Protein AF-A0A538FIL3-F1 (afdb_monomer_lite)

Secondary structure (DSSP, 8-state):
---------------------THHHHHHHHHHHHHHHTT--HHHHHTTTS-HHHHHHHHTTSS---HHHHHHHHHHHT----

Radius of gyration: 13.95 Å; chains: 1; bounding box: 30×22×49 Å

Sequence (82 aa):
MELTSRESLMPRAATNIRRSTPSGNRLGERVRQLRVAAGLTQTDLAGDRFSKEYVSQIERGKTRPTRETIEWLAGKLGADPG

Structure (mmCIF, N/CA/C/O backbone):
data_AF-A0A538FIL3-F1
#
_entry.id   AF-A0A538FIL3-F1
#
loop_
_atom_site.group_PDB
_atom_site.id
_atom_site.type_symbol
_atom_site.label_atom_id
_atom_site.label_alt_id
_atom_site.label_comp_id
_atom_site.label_asym_id
_atom_site.label_entity_id
_atom_site.label_seq_id
_atom_site.pdbx_PDB_ins_code
_atom_site.Cartn_x
_atom_site.Cartn_y
_atom_site.Cartn_z
_atom_site.occupancy
_atom_site.B_iso_or_equiv
_atom_site.auth_seq_id
_atom_site.auth_comp_id
_atom_site.auth_asym_id
_atom_site.auth_atom_id
_atom_site.pdbx_PDB_model_num
ATOM 1 N N . MET A 1 1 ? 18.112 7.062 26.486 1.00 38.25 1 MET A N 1
ATOM 2 C CA . MET A 1 1 ? 16.647 7.226 26.439 1.00 38.25 1 MET A CA 1
ATOM 3 C C . MET A 1 1 ? 16.242 7.418 24.989 1.00 38.25 1 MET A C 1
ATOM 5 O O . MET A 1 1 ? 16.580 8.439 24.417 1.00 38.25 1 MET A O 1
ATOM 9 N N . GLU A 1 2 ? 15.706 6.333 24.425 1.00 37.66 2 GLU A N 1
ATOM 10 C CA . GLU A 1 2 ? 14.745 6.192 23.311 1.00 37.66 2 GLU A CA 1
ATOM 11 C C . GLU A 1 2 ? 14.791 7.216 22.156 1.00 37.66 2 GLU A C 1
ATOM 13 O O . GLU A 1 2 ? 14.546 8.400 22.331 1.00 37.66 2 GLU A O 1
ATOM 18 N N . LEU A 1 3 ? 15.260 6.810 20.968 1.00 51.22 3 LEU A N 1
ATOM 19 C CA . LEU A 1 3 ? 14.455 6.204 19.884 1.00 51.22 3 LEU A CA 1
ATOM 20 C C . LEU A 1 3 ? 13.456 7.186 19.239 1.00 51.22 3 LEU A C 1
ATOM 22 O O . LEU A 1 3 ? 12.282 7.179 19.567 1.00 51.22 3 LEU A O 1
ATOM 26 N N . THR A 1 4 ? 13.931 7.982 18.276 1.00 51.22 4 THR A N 1
ATOM 27 C CA . THR A 1 4 ? 13.275 8.329 16.992 1.00 51.22 4 THR A CA 1
ATOM 28 C C . THR A 1 4 ? 14.221 9.326 16.304 1.00 51.22 4 THR A C 1
ATOM 30 O O . THR A 1 4 ? 14.620 10.322 16.887 1.00 51.22 4 THR A O 1
ATOM 33 N N . SER A 1 5 ? 14.903 8.994 15.217 1.00 46.09 5 SER A N 1
ATOM 34 C CA . SER A 1 5 ? 14.352 9.099 13.874 1.00 46.09 5 SER A CA 1
ATOM 35 C C . SER A 1 5 ? 15.313 8.380 12.935 1.00 46.09 5 SER A C 1
ATOM 37 O O . SER A 1 5 ? 16.334 8.924 12.517 1.00 46.09 5 SER A O 1
ATOM 39 N N . ARG A 1 6 ? 15.002 7.128 12.595 1.00 48.16 6 ARG A N 1
ATOM 40 C CA . ARG A 1 6 ? 15.592 6.470 11.424 1.00 48.16 6 ARG A CA 1
ATOM 41 C C . ARG A 1 6 ? 14.781 6.920 10.219 1.00 48.16 6 ARG A C 1
ATOM 43 O O . ARG A 1 6 ? 14.010 6.146 9.664 1.00 48.16 6 ARG A O 1
ATOM 50 N N . GLU A 1 7 ? 14.953 8.178 9.828 1.00 47.91 7 GLU A N 1
ATOM 51 C CA . GLU A 1 7 ? 14.489 8.673 8.533 1.00 47.91 7 GLU A CA 1
ATOM 52 C C . GLU A 1 7 ? 15.437 8.100 7.464 1.00 47.91 7 GLU A C 1
ATOM 54 O O . GLU A 1 7 ? 16.324 8.751 6.919 1.00 47.91 7 GLU A O 1
ATOM 59 N N . SER A 1 8 ? 15.331 6.783 7.269 1.00 44.34 8 SER A N 1
ATOM 60 C CA . SER A 1 8 ? 16.062 6.024 6.267 1.00 44.34 8 SER A CA 1
ATOM 61 C C . SER A 1 8 ? 15.440 6.336 4.914 1.00 44.34 8 SER A C 1
ATOM 63 O O . SER A 1 8 ? 14.461 5.727 4.494 1.00 44.34 8 SER A O 1
ATOM 65 N N . LEU A 1 9 ? 16.000 7.375 4.298 1.00 44.25 9 LEU A N 1
ATOM 66 C CA . LEU A 1 9 ? 16.185 7.588 2.867 1.00 44.25 9 LEU A CA 1
ATOM 67 C C . LEU A 1 9 ? 15.591 6.471 1.984 1.00 44.25 9 LEU A C 1
ATOM 69 O O . LEU A 1 9 ? 16.289 5.542 1.581 1.00 44.25 9 LEU A O 1
ATOM 73 N N . MET A 1 10 ? 14.314 6.587 1.624 1.00 50.78 10 MET A N 1
ATOM 74 C CA . MET A 1 10 ? 13.810 5.884 0.447 1.00 50.78 10 MET A CA 1
ATOM 75 C C . MET A 1 10 ? 14.219 6.701 -0.785 1.00 50.78 10 MET A C 1
ATOM 77 O O . MET A 1 10 ? 13.966 7.911 -0.827 1.00 50.78 10 MET A O 1
ATOM 81 N N . PRO A 1 11 ? 14.866 6.091 -1.791 1.00 42.88 11 PRO A N 1
ATOM 82 C CA . PRO A 1 11 ? 15.315 6.811 -2.971 1.00 42.88 11 PRO A CA 1
ATOM 83 C C . PRO A 1 11 ? 14.110 7.408 -3.703 1.00 42.88 11 PRO A C 1
ATOM 85 O O . PRO A 1 11 ? 13.142 6.714 -4.019 1.00 42.88 11 PRO A O 1
ATOM 88 N N . ARG A 1 12 ? 14.179 8.707 -4.019 1.00 51.22 12 ARG A N 1
ATOM 89 C CA . ARG A 1 12 ? 13.290 9.328 -5.007 1.00 51.22 12 ARG A CA 1
ATOM 90 C C . ARG A 1 12 ? 13.619 8.678 -6.347 1.00 51.22 12 ARG A C 1
ATOM 92 O O . ARG A 1 12 ? 14.583 9.070 -7.000 1.00 51.22 12 ARG A O 1
ATOM 99 N N . ALA A 1 13 ? 12.871 7.636 -6.702 1.00 45.94 13 ALA A N 1
ATOM 100 C CA . ALA A 1 13 ? 13.046 6.913 -7.950 1.00 45.94 13 ALA A CA 1
ATOM 101 C C . ALA A 1 13 ? 13.023 7.911 -9.115 1.00 45.94 13 ALA A C 1
ATOM 103 O O . ALA A 1 13 ? 12.037 8.617 -9.331 1.00 45.94 13 ALA A O 1
ATOM 104 N N . ALA A 1 14 ? 14.145 7.993 -9.829 1.00 49.22 14 ALA A N 1
ATOM 105 C CA . ALA A 1 14 ? 14.276 8.792 -11.029 1.00 49.22 14 ALA A CA 1
ATOM 106 C C . ALA A 1 14 ? 13.284 8.282 -12.080 1.00 49.22 14 ALA A C 1
ATOM 108 O O . ALA A 1 14 ? 13.308 7.117 -12.481 1.00 49.22 14 ALA A O 1
ATOM 109 N N . THR A 1 15 ? 12.408 9.179 -12.521 1.00 52.28 15 THR A N 1
ATOM 110 C CA . THR A 1 15 ? 11.486 8.979 -13.634 1.00 52.28 15 THR A CA 1
ATOM 111 C C . THR A 1 15 ? 12.277 8.715 -14.914 1.00 52.28 15 THR A C 1
ATOM 113 O O . THR A 1 15 ? 12.708 9.640 -15.594 1.00 52.28 15 THR A O 1
ATOM 116 N N . ASN A 1 16 ? 12.460 7.442 -15.264 1.00 53.28 16 ASN A N 1
ATOM 117 C CA . ASN A 1 16 ? 12.879 7.036 -16.600 1.00 53.28 16 ASN A CA 1
ATOM 118 C C . ASN A 1 16 ? 11.635 6.550 -17.353 1.00 53.28 16 ASN A C 1
ATOM 120 O O . ASN A 1 16 ? 11.220 5.397 -17.216 1.00 53.28 16 ASN A O 1
ATOM 124 N N . ILE A 1 17 ? 11.000 7.447 -18.118 1.00 61.12 17 ILE A N 1
ATOM 125 C CA . ILE A 1 17 ? 9.858 7.123 -18.987 1.00 61.12 17 ILE A CA 1
ATOM 126 C C . ILE A 1 17 ? 10.379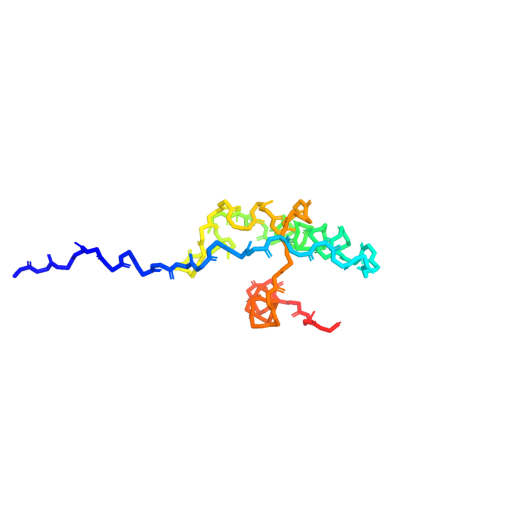 6.342 -20.203 1.00 61.12 17 ILE A C 1
ATOM 128 O O . ILE A 1 17 ? 10.434 6.841 -21.325 1.00 61.12 17 ILE A O 1
ATOM 132 N N . ARG A 1 18 ? 10.758 5.078 -20.007 1.00 57.44 18 ARG A N 1
ATOM 133 C CA 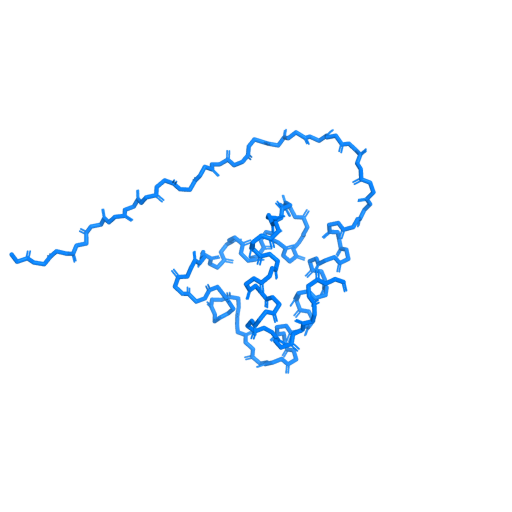. ARG A 1 18 ? 10.806 4.125 -21.119 1.00 57.44 18 ARG A CA 1
ATOM 134 C C . ARG A 1 18 ? 9.409 3.546 -21.285 1.00 57.44 18 ARG A C 1
ATOM 136 O O . ARG A 1 18 ? 8.991 2.684 -20.511 1.00 57.44 18 ARG A O 1
ATOM 143 N N . ARG A 1 19 ? 8.688 4.074 -22.284 1.00 59.72 19 ARG A N 1
ATOM 144 C CA . ARG A 1 19 ? 7.363 3.614 -22.735 1.00 59.72 19 ARG A CA 1
ATOM 145 C C . ARG A 1 19 ? 7.331 2.085 -22.789 1.00 59.72 19 ARG A C 1
ATOM 147 O O . ARG A 1 19 ? 7.853 1.477 -23.714 1.00 59.72 19 ARG A O 1
ATOM 154 N N . SER A 1 20 ? 6.725 1.481 -21.781 1.00 51.59 20 SER A N 1
ATOM 155 C CA . SER A 1 20 ? 6.408 0.061 -21.714 1.00 51.59 20 SER A CA 1
ATOM 156 C C . SER A 1 20 ? 4.996 -0.006 -21.147 1.00 51.59 20 SER A C 1
ATOM 158 O O . SER A 1 20 ? 4.807 0.433 -20.022 1.00 51.59 20 SER A O 1
ATOM 160 N N . THR A 1 21 ? 4.043 -0.407 -22.003 1.00 48.00 21 THR A N 1
ATOM 161 C CA . THR A 1 21 ? 2.627 -0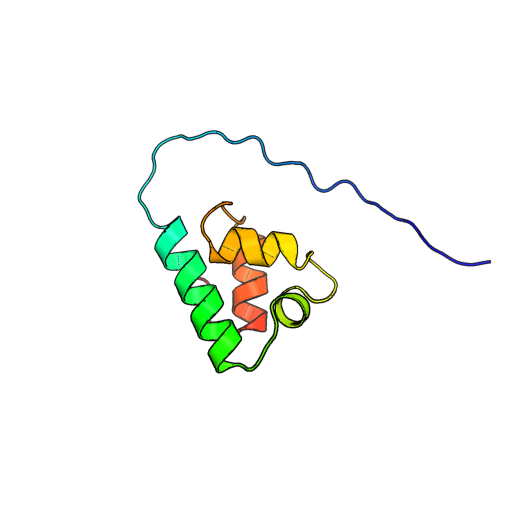.800 -21.777 1.00 48.00 21 THR A CA 1
ATOM 162 C C . THR A 1 21 ? 1.864 -0.181 -20.581 1.00 48.00 21 THR A C 1
ATOM 164 O O . THR A 1 21 ? 2.356 -0.212 -19.460 1.00 48.00 21 THR A O 1
ATOM 167 N N . PRO A 1 22 ? 0.603 0.278 -20.737 1.00 49.84 22 PRO A N 1
ATOM 168 C CA . PRO A 1 22 ? -0.166 1.012 -19.711 1.00 49.84 22 PRO A CA 1
ATOM 169 C C . PRO A 1 22 ? -0.619 0.175 -18.486 1.00 49.84 22 PRO A C 1
ATOM 171 O O . PRO A 1 22 ? -1.646 0.451 -17.869 1.00 49.84 22 PRO A O 1
ATOM 174 N N . SER A 1 23 ? 0.145 -0.842 -18.088 1.00 55.31 23 SER A N 1
ATOM 175 C CA . SER A 1 23 ? -0.113 -1.723 -16.947 1.00 55.31 23 SER A CA 1
ATOM 176 C C . SER A 1 23 ? -0.133 -0.978 -15.608 1.00 55.31 23 SER A C 1
ATOM 178 O O . SER A 1 23 ? -0.833 -1.404 -14.695 1.00 55.31 23 SER A O 1
ATOM 180 N N . GLY A 1 24 ? 0.573 0.155 -15.490 1.00 56.91 24 GLY A N 1
ATOM 181 C CA . GLY A 1 24 ? 0.564 0.985 -14.278 1.00 56.91 24 GLY A CA 1
ATOM 182 C C . GLY A 1 24 ? -0.824 1.533 -13.928 1.00 56.91 24 GLY A C 1
ATOM 183 O O . GLY A 1 24 ? -1.155 1.625 -12.750 1.00 56.91 24 GLY A O 1
ATOM 184 N N . ASN A 1 25 ? -1.660 1.808 -14.938 1.00 66.75 25 ASN A N 1
ATOM 185 C CA . ASN A 1 25 ? -3.023 2.291 -14.714 1.00 66.75 25 ASN A CA 1
ATOM 186 C C . ASN A 1 25 ? -3.950 1.165 -14.218 1.00 66.75 25 ASN A C 1
ATOM 188 O O . ASN A 1 25 ? -4.741 1.373 -13.306 1.00 66.75 25 ASN A O 1
ATOM 192 N N . ARG A 1 26 ? -3.802 -0.058 -14.753 1.00 85.25 26 ARG A N 1
ATOM 193 C CA . ARG A 1 26 ? -4.597 -1.223 -14.314 1.00 85.25 26 ARG A CA 1
ATOM 194 C C . ARG A 1 26 ? -4.184 -1.734 -12.934 1.00 85.25 26 ARG A C 1
ATOM 196 O O . ARG A 1 26 ? -5.042 -2.120 -12.149 1.00 85.25 26 ARG A O 1
ATOM 203 N N . LEU A 1 27 ? -2.884 -1.726 -12.625 1.00 90.50 27 LEU A N 1
ATOM 204 C CA . LEU A 1 27 ? -2.386 -2.132 -11.310 1.00 90.50 27 LEU A CA 1
ATOM 205 C C . LEU A 1 27 ? -2.899 -1.194 -10.214 1.00 90.50 27 LEU A C 1
ATOM 207 O O . LEU A 1 27 ? -3.449 -1.667 -9.224 1.00 90.50 27 LEU A O 1
ATOM 211 N N . GLY A 1 28 ? -2.732 0.121 -10.396 1.00 94.12 28 GLY A N 1
ATOM 212 C CA . GLY A 1 28 ? -3.170 1.114 -9.415 1.00 94.12 28 GLY A CA 1
ATOM 213 C C . GLY A 1 28 ? -4.671 1.032 -9.132 1.00 94.12 28 GLY A C 1
ATOM 214 O O . GLY A 1 28 ? -5.085 1.032 -7.972 1.00 94.12 28 GLY A O 1
ATOM 215 N N . GLU A 1 29 ? -5.475 0.860 -10.182 1.00 94.88 29 GLU A N 1
ATOM 216 C CA . GLU A 1 29 ? -6.920 0.678 -10.058 1.00 94.88 29 GLU A CA 1
ATOM 217 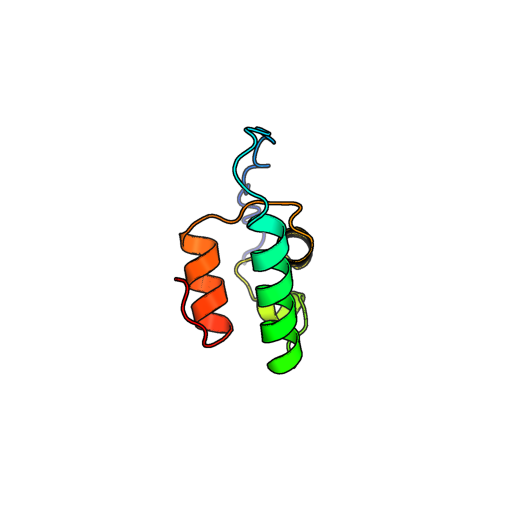C C . GLU A 1 29 ? -7.285 -0.616 -9.314 1.00 94.88 29 GLU A C 1
ATOM 219 O O . GLU A 1 29 ? -8.091 -0.569 -8.384 1.00 94.88 29 GLU A O 1
ATOM 224 N N . ARG A 1 30 ? -6.640 -1.750 -9.632 1.00 95.06 30 ARG A N 1
ATOM 225 C CA . ARG A 1 30 ? -6.854 -3.028 -8.926 1.00 95.06 30 ARG A CA 1
ATOM 226 C C . ARG A 1 30 ? -6.498 -2.922 -7.441 1.00 95.06 30 ARG A C 1
ATOM 228 O O . ARG A 1 30 ? -7.270 -3.371 -6.597 1.00 95.06 30 ARG A O 1
ATOM 235 N N . VAL A 1 31 ? -5.367 -2.293 -7.109 1.00 95.88 31 VAL A N 1
ATOM 236 C CA . VAL A 1 31 ? -4.955 -2.051 -5.713 1.00 95.88 31 VAL A CA 1
ATOM 237 C C . VAL A 1 31 ? -6.008 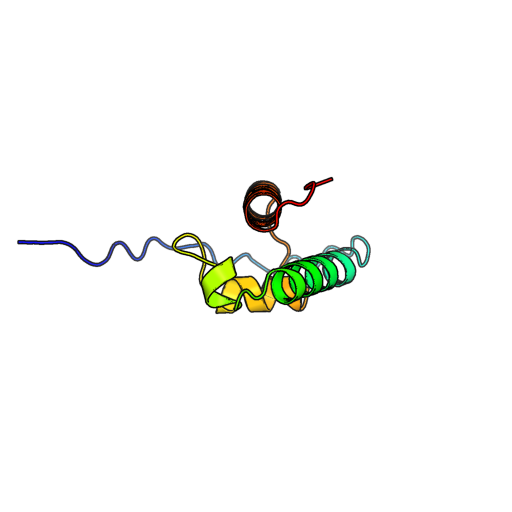-1.221 -4.983 1.00 95.88 31 VAL A C 1
ATOM 239 O O . VAL A 1 31 ? -6.426 -1.586 -3.885 1.00 95.88 31 VAL A O 1
ATOM 242 N N . ARG A 1 32 ? -6.493 -0.140 -5.606 1.00 97.12 32 ARG A N 1
ATOM 243 C CA . ARG A 1 32 ? -7.544 0.708 -5.033 1.00 97.12 32 ARG A CA 1
ATOM 244 C C . ARG A 1 32 ? -8.837 -0.071 -4.790 1.00 97.12 32 ARG A C 1
ATOM 246 O O . ARG A 1 32 ? -9.427 0.073 -3.723 1.00 97.12 32 ARG A O 1
ATOM 253 N N . GLN A 1 33 ? -9.282 -0.859 -5.767 1.00 97.25 33 GLN A N 1
ATOM 254 C CA . GLN A 1 33 ? -10.513 -1.648 -5.673 1.00 97.25 33 GLN A CA 1
ATOM 255 C C . GLN A 1 33 ? -10.445 -2.647 -4.519 1.00 97.25 33 GLN A C 1
ATOM 257 O O . GLN A 1 33 ? -11.325 -2.643 -3.662 1.00 97.25 33 GLN A O 1
ATOM 262 N N . LEU A 1 34 ? -9.373 -3.441 -4.453 1.00 97.56 34 LEU A N 1
ATOM 263 C CA . LEU A 1 34 ? -9.165 -4.415 -3.381 1.00 97.56 34 LEU A CA 1
ATOM 264 C C . LEU A 1 34 ? -9.088 -3.738 -2.012 1.00 97.56 34 LEU A C 1
ATOM 266 O O . LEU A 1 34 ? -9.712 -4.197 -1.060 1.00 97.56 34 LEU A O 1
ATOM 270 N N . ARG A 1 35 ? -8.382 -2.605 -1.919 1.00 98.00 35 ARG A N 1
ATOM 271 C CA . ARG A 1 35 ? -8.285 -1.841 -0.673 1.00 98.00 35 ARG A CA 1
ATOM 272 C C . ARG A 1 35 ? -9.658 -1.389 -0.178 1.00 98.00 35 ARG A C 1
ATOM 274 O O . ARG A 1 35 ? -9.962 -1.541 1.001 1.00 98.00 35 ARG A O 1
ATOM 281 N N . VAL A 1 36 ? -10.464 -0.807 -1.066 1.00 98.12 36 VAL A N 1
ATOM 282 C CA . VAL A 1 36 ? -11.808 -0.321 -0.724 1.00 98.12 36 VAL A CA 1
ATOM 283 C C . VAL A 1 36 ? -12.731 -1.486 -0.368 1.00 98.12 36 VAL A C 1
ATOM 285 O O . VAL A 1 36 ? -13.461 -1.381 0.611 1.00 98.12 36 VAL A O 1
ATOM 288 N N . ALA A 1 37 ? -12.660 -2.603 -1.098 1.00 97.44 37 ALA A N 1
ATOM 289 C CA . ALA A 1 37 ? -13.424 -3.812 -0.791 1.00 97.44 37 ALA A CA 1
ATOM 290 C C . ALA A 1 37 ? -13.062 -4.403 0.583 1.00 97.44 37 ALA A C 1
ATOM 292 O O . ALA A 1 37 ? -13.935 -4.900 1.286 1.00 97.44 37 ALA A O 1
ATOM 293 N N . ALA A 1 38 ? -11.797 -4.285 0.992 1.00 96.50 38 ALA A N 1
ATOM 294 C CA . ALA A 1 38 ? -11.325 -4.662 2.321 1.00 96.50 38 ALA A CA 1
ATOM 295 C C . ALA A 1 38 ? -11.634 -3.614 3.416 1.00 96.50 38 ALA A C 1
ATOM 297 O O . ALA A 1 38 ? -11.253 -3.811 4.566 1.00 96.50 38 ALA A O 1
ATOM 298 N N . GLY A 1 39 ? -12.281 -2.488 3.084 1.00 97.75 39 GLY A N 1
ATOM 299 C CA . GLY A 1 39 ? -12.607 -1.425 4.044 1.00 97.75 39 GLY A CA 1
ATOM 300 C C . GLY A 1 39 ? -11.397 -0.643 4.570 1.00 97.75 39 GLY A C 1
ATOM 301 O O . GLY A 1 39 ? -11.508 0.058 5.571 1.00 97.75 39 GLY A O 1
ATOM 302 N N . LEU A 1 40 ? -10.240 -0.744 3.910 1.00 97.75 40 LEU A N 1
ATOM 303 C CA . LEU A 1 40 ? -8.987 -0.146 4.371 1.00 97.75 40 LEU A CA 1
ATOM 304 C C . LEU A 1 40 ? -8.828 1.291 3.860 1.00 97.75 40 LEU A C 1
ATOM 306 O O . LEU A 1 40 ? -9.096 1.584 2.691 1.00 97.75 40 LEU A O 1
ATOM 310 N N . THR A 1 41 ? -8.293 2.200 4.675 1.00 98.31 41 THR A N 1
ATOM 311 C CA . THR A 1 41 ? -7.780 3.486 4.179 1.00 98.31 41 THR A CA 1
ATOM 312 C C . THR A 1 41 ? -6.418 3.307 3.499 1.00 98.31 41 THR A C 1
ATOM 314 O O . THR A 1 41 ? -5.768 2.267 3.610 1.00 98.31 41 THR A O 1
ATOM 317 N N . GLN A 1 42 ? -5.946 4.322 2.763 1.00 98.00 42 GLN A N 1
ATOM 318 C CA . GLN A 1 42 ? -4.598 4.284 2.172 1.00 98.00 42 GLN A CA 1
ATOM 319 C C . GLN A 1 42 ? -3.503 4.165 3.240 1.00 98.00 42 GLN A C 1
ATOM 321 O O . GLN A 1 42 ? -2.497 3.510 2.987 1.00 98.00 42 GLN A O 1
ATOM 326 N N . THR A 1 43 ? -3.706 4.775 4.414 1.00 97.19 43 THR A N 1
ATOM 327 C CA . THR A 1 43 ? -2.805 4.646 5.567 1.00 97.19 43 THR A CA 1
ATOM 328 C C . THR A 1 43 ? -2.839 3.223 6.114 1.00 97.19 43 THR A C 1
ATOM 330 O O . THR A 1 43 ? -1.782 2.637 6.329 1.00 97.19 43 THR A O 1
ATOM 333 N N . ASP A 1 44 ? -4.027 2.623 6.235 1.00 97.50 44 ASP A N 1
ATOM 334 C CA . ASP A 1 44 ? -4.149 1.239 6.704 1.00 97.50 44 ASP A CA 1
ATOM 335 C C . ASP A 1 44 ? -3.470 0.272 5.747 1.00 97.50 44 ASP A C 1
ATOM 337 O O . ASP A 1 44 ? -2.747 -0.607 6.200 1.00 97.50 44 ASP A O 1
ATOM 341 N N . LEU A 1 45 ? -3.629 0.449 4.428 1.00 96.81 45 LEU A N 1
ATOM 342 C CA . LEU A 1 45 ? -2.915 -0.359 3.438 1.00 96.81 45 LEU A CA 1
ATOM 343 C C . LEU A 1 45 ? -1.404 -0.132 3.523 1.00 96.81 45 LEU A C 1
ATOM 345 O O . LEU A 1 45 ? -0.657 -1.104 3.519 1.00 96.81 45 LEU A O 1
ATOM 349 N N . ALA A 1 46 ? -0.948 1.111 3.671 1.00 94.56 46 ALA A N 1
ATOM 350 C CA . ALA A 1 46 ? 0.466 1.440 3.864 1.00 94.56 46 ALA A CA 1
ATOM 351 C C . ALA A 1 46 ? 1.084 0.729 5.082 1.00 94.56 46 ALA A C 1
ATOM 353 O O . ALA A 1 46 ? 2.212 0.237 4.993 1.00 94.56 46 ALA A O 1
ATOM 354 N N . GLY A 1 47 ? 0.331 0.625 6.186 1.00 92.56 47 GLY A N 1
ATOM 355 C CA . GLY A 1 47 ? 0.850 0.150 7.472 1.00 92.56 47 GLY A CA 1
ATOM 356 C C . GLY A 1 47 ? 2.126 0.893 7.872 1.00 92.56 47 GLY A C 1
ATOM 357 O O . GLY A 1 47 ? 2.319 2.046 7.501 1.00 92.56 47 GLY A O 1
ATOM 358 N N . ASP A 1 48 ? 3.034 0.199 8.552 1.00 90.69 48 ASP A N 1
ATOM 359 C CA . ASP A 1 48 ? 4.320 0.772 8.972 1.00 90.69 48 ASP A CA 1
ATOM 360 C C . ASP A 1 48 ? 5.399 0.744 7.877 1.00 90.69 48 ASP A C 1
ATOM 362 O O . ASP A 1 48 ? 6.496 1.269 8.060 1.00 90.69 48 ASP A O 1
ATOM 366 N N . ARG A 1 49 ? 5.123 0.105 6.729 1.00 90.94 49 ARG A N 1
ATOM 367 C CA . ARG A 1 49 ? 6.130 -0.117 5.677 1.00 90.94 49 ARG A CA 1
ATOM 368 C C . ARG A 1 49 ? 6.233 1.044 4.699 1.00 90.94 49 ARG A C 1
ATOM 370 O O . ARG A 1 49 ? 7.316 1.330 4.193 1.00 90.94 49 ARG A O 1
ATOM 377 N N . PHE A 1 50 ? 5.109 1.680 4.387 1.00 93.94 50 PHE A N 1
ATOM 378 C CA . PHE A 1 50 ? 5.036 2.710 3.358 1.00 93.94 50 PHE A CA 1
ATOM 379 C C . PHE A 1 50 ? 4.322 3.951 3.870 1.00 93.94 50 PHE A C 1
ATOM 381 O O . PHE A 1 50 ? 3.551 3.904 4.818 1.00 93.94 50 PHE A O 1
ATOM 388 N N . SER A 1 51 ? 4.533 5.081 3.202 1.00 95.50 51 SER A N 1
ATOM 389 C CA . SER A 1 51 ? 3.718 6.264 3.455 1.00 95.50 51 SER A CA 1
ATOM 390 C C . SER A 1 51 ? 2.376 6.167 2.725 1.00 95.50 51 SER A C 1
ATOM 392 O O . SER A 1 51 ? 2.272 5.602 1.631 1.00 95.50 51 SER A O 1
ATOM 394 N N . LYS A 1 52 ? 1.345 6.815 3.281 1.00 95.69 52 LYS A N 1
ATOM 395 C CA . LYS A 1 52 ? 0.053 7.019 2.604 1.00 95.69 52 LYS A CA 1
ATOM 396 C C . LYS A 1 52 ? 0.230 7.642 1.211 1.00 95.69 52 LYS A C 1
ATOM 398 O O . LYS A 1 52 ? -0.441 7.239 0.262 1.00 95.69 52 LYS A O 1
ATOM 403 N N . GLU A 1 53 ? 1.132 8.620 1.069 1.00 95.00 53 GLU A N 1
ATOM 404 C CA . GLU A 1 53 ? 1.399 9.261 -0.225 1.00 95.00 53 GLU A CA 1
ATOM 405 C C . GLU A 1 53 ? 1.950 8.251 -1.238 1.00 95.00 53 GLU A C 1
ATOM 407 O O . GLU A 1 53 ? 1.490 8.235 -2.374 1.00 95.00 53 GLU A O 1
ATOM 412 N N . TYR A 1 54 ? 2.855 7.351 -0.841 1.00 94.62 54 TYR A N 1
ATOM 413 C CA . TYR A 1 54 ? 3.373 6.323 -1.747 1.00 94.62 54 TYR A CA 1
ATOM 414 C C . TYR A 1 54 ? 2.260 5.401 -2.268 1.00 94.62 54 TYR A C 1
ATOM 416 O O . TYR A 1 54 ? 2.142 5.210 -3.480 1.00 94.62 54 TYR A O 1
ATOM 424 N N . VAL A 1 55 ? 1.371 4.930 -1.385 1.00 95.62 55 VAL A N 1
ATOM 425 C CA . VAL A 1 55 ? 0.177 4.155 -1.775 1.00 95.62 55 VAL A CA 1
ATOM 426 C C . VAL A 1 55 ? -0.713 4.959 -2.731 1.00 95.62 55 VAL A C 1
ATOM 428 O O . VAL A 1 55 ? -1.143 4.447 -3.761 1.00 95.62 55 VAL A O 1
ATOM 431 N N . SER A 1 56 ? -0.926 6.249 -2.462 1.00 95.81 56 SER A N 1
ATOM 432 C CA . SER A 1 56 ? -1.686 7.148 -3.341 1.00 95.81 56 SER A CA 1
ATOM 433 C C . SER A 1 56 ? -1.049 7.328 -4.727 1.00 95.81 56 SER A C 1
ATOM 435 O O . SER A 1 56 ? -1.760 7.450 -5.729 1.00 95.81 56 SER A O 1
ATOM 437 N N . GLN A 1 57 ? 0.283 7.374 -4.826 1.00 94.62 57 GLN A N 1
ATOM 438 C CA . GLN A 1 57 ? 0.985 7.436 -6.113 1.00 94.62 57 GLN A CA 1
ATOM 439 C C . GLN A 1 57 ? 0.857 6.111 -6.881 1.00 94.62 57 GLN A C 1
ATOM 441 O O . GLN A 1 57 ? 0.687 6.149 -8.099 1.00 94.62 57 GLN A O 1
ATOM 446 N N . ILE A 1 58 ? 0.880 4.962 -6.191 1.00 94.31 58 ILE A N 1
ATOM 447 C CA . ILE A 1 58 ? 0.645 3.639 -6.798 1.00 94.31 58 ILE A CA 1
ATOM 448 C C . ILE A 1 58 ? -0.778 3.553 -7.353 1.00 94.31 58 ILE A C 1
ATOM 450 O O . ILE A 1 58 ? -0.948 3.233 -8.525 1.00 94.31 58 ILE A O 1
ATOM 454 N N . GLU A 1 59 ? -1.794 3.898 -6.553 1.00 95.19 59 GLU A N 1
ATOM 455 C CA . GLU A 1 59 ? -3.203 3.839 -6.976 1.00 95.19 59 GLU A CA 1
ATOM 456 C C . GLU A 1 59 ? -3.495 4.701 -8.209 1.00 95.19 59 GLU A C 1
ATOM 458 O O . GLU A 1 59 ? -4.351 4.358 -9.017 1.00 95.19 59 GLU A O 1
ATOM 463 N N . ARG A 1 60 ? -2.773 5.816 -8.369 1.00 93.94 60 ARG A N 1
ATOM 464 C CA . ARG A 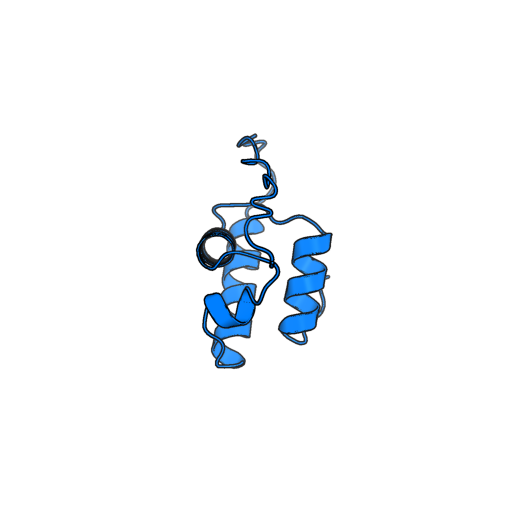1 60 ? -2.896 6.727 -9.519 1.00 93.94 60 ARG A CA 1
ATOM 465 C C . ARG A 1 60 ? -1.968 6.373 -10.685 1.00 93.94 60 ARG A C 1
ATOM 467 O O . ARG A 1 60 ? -1.866 7.158 -11.624 1.00 93.94 60 ARG A O 1
ATOM 474 N N . GLY A 1 61 ? -1.224 5.268 -10.599 1.00 91.62 61 GLY A N 1
ATOM 475 C CA . GLY A 1 61 ? -0.251 4.858 -11.615 1.00 91.62 61 GLY A CA 1
ATOM 476 C C . GLY A 1 61 ? 0.908 5.844 -11.811 1.00 91.62 61 GLY A C 1
ATOM 477 O O . GLY A 1 61 ? 1.573 5.815 -12.845 1.00 91.62 61 GLY A O 1
ATOM 478 N N . LYS A 1 62 ? 1.155 6.735 -10.842 1.00 89.56 62 LYS A N 1
ATOM 479 C CA . LYS A 1 62 ? 2.204 7.769 -10.899 1.00 89.56 62 LYS A CA 1
ATOM 480 C C . LYS A 1 62 ? 3.590 7.242 -10.545 1.00 89.56 62 LYS A C 1
ATOM 482 O O . LYS A 1 62 ? 4.587 7.904 -10.815 1.00 89.56 62 LYS A O 1
ATOM 487 N N . THR A 1 63 ? 3.656 6.062 -9.940 1.00 87.62 63 THR A N 1
ATOM 488 C CA . THR A 1 63 ? 4.903 5.350 -9.678 1.00 87.62 63 THR A CA 1
ATOM 489 C C . THR A 1 63 ? 4.765 3.891 -10.078 1.00 87.62 63 THR A C 1
ATOM 491 O O . THR A 1 63 ? 3.668 3.330 -10.067 1.00 87.62 63 THR A O 1
ATOM 494 N N . ARG A 1 64 ? 5.890 3.275 -10.436 1.00 87.00 64 ARG A N 1
ATOM 495 C CA . ARG A 1 64 ? 5.966 1.850 -10.741 1.00 87.00 64 ARG A CA 1
ATOM 496 C C . ARG A 1 64 ? 6.525 1.137 -9.505 1.00 87.00 64 ARG A C 1
ATOM 498 O O . ARG A 1 64 ? 7.719 1.281 -9.242 1.00 87.00 64 ARG A O 1
ATOM 505 N N . PRO A 1 65 ? 5.693 0.422 -8.727 1.00 88.25 65 PRO A N 1
ATOM 506 C CA . PRO A 1 65 ? 6.167 -0.311 -7.558 1.00 88.25 65 PRO A CA 1
ATOM 507 C C . PRO A 1 65 ? 7.130 -1.429 -7.972 1.00 88.25 65 PRO A C 1
ATOM 509 O O . PRO A 1 65 ? 7.067 -1.943 -9.094 1.00 88.25 65 PRO A O 1
ATOM 512 N N . THR A 1 66 ? 8.031 -1.803 -7.066 1.00 92.75 66 THR A N 1
ATOM 513 C CA . THR A 1 66 ? 8.907 -2.960 -7.270 1.00 92.75 66 THR A CA 1
ATOM 514 C C . THR A 1 66 ? 8.110 -4.256 -7.119 1.00 92.75 66 THR A C 1
ATOM 516 O O . THR A 1 66 ? 6.985 -4.260 -6.616 1.00 92.75 66 THR A O 1
ATOM 519 N N . ARG A 1 67 ? 8.703 -5.380 -7.534 1.00 90.88 67 ARG A N 1
ATOM 520 C CA . ARG A 1 67 ? 8.123 -6.713 -7.326 1.00 90.88 67 ARG A CA 1
ATOM 521 C C . ARG A 1 67 ? 7.813 -6.978 -5.850 1.00 90.88 67 ARG A C 1
ATOM 523 O O . ARG A 1 67 ? 6.696 -7.363 -5.535 1.00 90.88 67 ARG A O 1
ATOM 530 N N . GLU A 1 68 ? 8.757 -6.660 -4.969 1.00 91.94 68 GLU A N 1
ATOM 531 C CA . GLU A 1 68 ? 8.602 -6.804 -3.519 1.00 91.94 68 GLU A CA 1
ATOM 532 C C . GLU A 1 68 ? 7.437 -5.959 -2.973 1.00 91.94 68 GLU A C 1
ATOM 534 O O . GLU A 1 68 ? 6.657 -6.419 -2.142 1.00 91.94 68 GLU A O 1
ATOM 539 N N . THR A 1 69 ? 7.268 -4.727 -3.470 1.00 93.38 69 THR A N 1
ATOM 540 C CA . THR A 1 69 ? 6.114 -3.892 -3.107 1.00 93.38 69 THR A CA 1
ATOM 541 C C . THR A 1 69 ? 4.799 -4.537 -3.546 1.00 93.38 69 THR A C 1
ATOM 543 O O . THR A 1 69 ? 3.837 -4.517 -2.782 1.00 93.38 69 THR A O 1
ATOM 546 N N . ILE A 1 70 ? 4.742 -5.111 -4.753 1.00 93.44 70 ILE A N 1
ATOM 547 C CA . ILE A 1 70 ? 3.540 -5.791 -5.258 1.00 93.44 70 ILE A CA 1
ATOM 548 C C . ILE A 1 70 ? 3.214 -7.010 -4.393 1.00 93.44 70 ILE A C 1
ATOM 550 O O . ILE A 1 70 ? 2.073 -7.146 -3.971 1.00 93.44 70 ILE A O 1
ATOM 554 N N . GLU A 1 71 ? 4.200 -7.850 -4.083 1.00 94.31 71 GLU A N 1
ATOM 555 C CA . GLU A 1 71 ? 4.029 -9.041 -3.238 1.00 94.31 71 GLU A CA 1
ATOM 556 C C . GLU A 1 71 ? 3.531 -8.677 -1.836 1.00 94.31 71 GLU A C 1
ATOM 558 O O . GLU A 1 71 ? 2.604 -9.299 -1.317 1.00 94.31 71 GLU A O 1
ATOM 563 N N . TRP A 1 72 ? 4.079 -7.614 -1.246 1.00 94.44 72 TRP A N 1
ATOM 564 C CA . TRP A 1 72 ? 3.636 -7.146 0.063 1.00 94.44 72 TRP A CA 1
ATOM 565 C C . TRP A 1 72 ? 2.196 -6.616 0.044 1.00 94.44 72 TRP A C 1
ATOM 567 O O . TRP A 1 72 ? 1.397 -6.958 0.917 1.00 94.44 72 TRP A O 1
ATOM 577 N N . LEU A 1 73 ? 1.847 -5.800 -0.957 1.00 94.75 73 LEU A N 1
ATOM 578 C CA . LEU A 1 73 ? 0.483 -5.288 -1.115 1.00 94.75 73 LEU A CA 1
ATOM 579 C C . LEU A 1 73 ? -0.506 -6.427 -1.371 1.00 94.75 73 LEU A C 1
ATOM 581 O O . LEU A 1 73 ? -1.584 -6.433 -0.785 1.00 94.75 73 LEU A O 1
ATOM 585 N N . ALA A 1 74 ? -0.131 -7.393 -2.207 1.00 95.06 74 ALA A N 1
ATOM 586 C CA . ALA A 1 74 ? -0.938 -8.562 -2.523 1.00 95.06 74 ALA A CA 1
ATOM 587 C C . ALA A 1 74 ? -1.221 -9.395 -1.264 1.00 95.06 74 ALA A C 1
ATOM 589 O O . ALA A 1 74 ? -2.383 -9.670 -0.973 1.00 95.06 74 ALA A O 1
ATOM 590 N N . GLY A 1 75 ? -0.199 -9.671 -0.445 1.00 95.25 75 GLY A N 1
ATOM 591 C CA . GLY A 1 75 ? -0.370 -10.370 0.831 1.00 95.25 75 GLY A CA 1
ATOM 592 C C . GLY A 1 75 ? -1.311 -9.639 1.792 1.00 95.25 75 GLY A C 1
ATOM 593 O O . GLY A 1 75 ? -2.177 -10.258 2.405 1.00 95.25 75 GLY A O 1
ATOM 594 N N . LYS A 1 76 ? -1.208 -8.309 1.876 1.00 94.69 76 LYS A N 1
ATOM 595 C CA . LYS A 1 76 ? -2.083 -7.502 2.739 1.00 94.69 76 LYS A CA 1
ATOM 596 C C . LYS A 1 76 ? -3.524 -7.403 2.234 1.00 94.69 76 LYS A C 1
ATOM 598 O O . LYS A 1 76 ? -4.444 -7.250 3.030 1.00 94.69 76 LYS A O 1
ATOM 603 N N . LEU A 1 77 ? -3.712 -7.477 0.921 1.00 96.06 77 LEU A N 1
ATOM 604 C CA . LEU A 1 77 ? -5.016 -7.426 0.261 1.00 96.06 77 LEU A CA 1
ATOM 605 C C . LEU A 1 77 ? -5.637 -8.815 0.045 1.00 96.06 77 LEU A C 1
ATOM 607 O O . LEU A 1 77 ? -6.734 -8.895 -0.502 1.00 96.06 77 LEU A O 1
ATOM 611 N N . GLY A 1 78 ? -4.952 -9.897 0.435 1.00 93.94 78 GLY A N 1
ATOM 612 C CA . GLY A 1 78 ? -5.403 -11.270 0.186 1.00 93.94 78 GLY A CA 1
ATOM 613 C C . GLY A 1 78 ? -5.503 -11.617 -1.304 1.00 93.94 78 GLY A C 1
ATOM 614 O O . GLY A 1 78 ? -6.366 -12.398 -1.696 1.00 93.94 78 GLY A O 1
ATOM 615 N N . ALA A 1 79 ? -4.664 -11.005 -2.143 1.00 91.81 79 ALA A N 1
ATOM 616 C CA . ALA A 1 79 ? -4.663 -11.180 -3.591 1.00 91.81 79 ALA A CA 1
ATOM 617 C C . ALA A 1 79 ? -3.397 -11.896 -4.078 1.00 91.81 79 ALA A C 1
ATOM 619 O O . ALA A 1 79 ? -2.373 -11.906 -3.399 1.00 91.81 79 ALA A O 1
ATOM 620 N N . ASP A 1 80 ? -3.461 -12.448 -5.290 1.00 90.25 80 ASP A N 1
ATOM 621 C CA . ASP A 1 80 ? -2.287 -12.989 -5.976 1.00 90.25 80 ASP A CA 1
ATOM 622 C C . ASP A 1 80 ? -1.476 -11.862 -6.665 1.00 90.25 80 ASP A C 1
ATOM 624 O O . ASP A 1 80 ? -2.082 -10.993 -7.315 1.00 90.25 80 ASP A O 1
ATOM 628 N N . PRO A 1 81 ? -0.134 -11.830 -6.513 1.00 83.25 81 PRO A N 1
ATOM 629 C CA . PRO A 1 81 ? 0.738 -10.820 -7.119 1.00 83.25 81 PRO A CA 1
ATOM 630 C C . PRO A 1 81 ? 1.017 -11.021 -8.626 1.00 83.25 81 PRO A C 1
ATOM 632 O O . PRO A 1 81 ? 1.714 -10.179 -9.207 1.00 83.25 81 PRO A O 1
ATOM 635 N N . GLY A 1 82 ? 0.517 -12.103 -9.242 1.00 75.94 82 GLY A N 1
ATOM 636 C CA . GLY A 1 82 ? 0.633 -12.471 -10.661 1.00 75.94 82 GLY A CA 1
ATOM 637 C C . GLY A 1 82 ? -0.612 -12.162 -11.483 1.00 75.94 82 GLY A C 1
ATOM 638 O O . GLY A 1 82 ? -1.714 -12.639 -11.140 1.00 75.94 82 GLY A O 1
#

Foldseek 3Di:
DDDDDPPPDDDPPDDDPPDDDPVLQVQLCVLVVLCVVVVHQLCRLQDPPHDSVVNVCSNRSVDDDDLVVLVSSCVVSVHDSD

pLDDT: mean 80.51, std 20.52, range [37.66, 98.31]